Protein AF-A0A7W4AZR9-F1 (afdb_monomer_lite)

Sequence (112 aa):
MYIDSNVSLLPCEQIAKLFVINIGIQRAHRLLDLVTNRIKRRIDAGNAKSFGQFLDESCIRRSPWEVDLMFNIKMGLSLTDDYNTPAAARGRILKRISDRKLKEHQKNNKKP

pLDDT: mean 82.73, std 14.41, range [38.09, 96.0]

Structure (mmCIF, N/CA/C/O backbone):
data_AF-A0A7W4AZR9-F1
#
_entry.id   AF-A0A7W4AZR9-F1
#
loop_
_atom_site.group_PDB
_atom_site.id
_atom_site.type_symbol
_atom_site.label_atom_id
_atom_site.label_alt_id
_atom_site.label_comp_id
_atom_site.label_asym_id
_atom_site.label_entity_id
_atom_site.label_seq_id
_atom_site.pdbx_PDB_ins_code
_atom_site.Cartn_x
_atom_site.Cartn_y
_atom_site.Cartn_z
_atom_site.occupancy
_atom_site.B_iso_or_equiv
_atom_site.auth_seq_id
_atom_site.auth_comp_id
_atom_site.auth_asym_id
_atom_site.auth_atom_id
_atom_site.pdbx_PDB_model_num
ATOM 1 N N . MET A 1 1 ? -17.574 6.076 23.457 1.00 39.81 1 MET A N 1
ATOM 2 C CA . MET A 1 1 ? -16.328 5.519 22.889 1.00 39.81 1 MET A CA 1
ATOM 3 C C . MET A 1 1 ? -15.213 6.383 23.438 1.00 39.81 1 MET A C 1
ATOM 5 O O . MET A 1 1 ? -15.167 7.552 23.087 1.00 39.81 1 MET A O 1
ATOM 9 N N . TYR A 1 2 ? -14.442 5.874 24.397 1.00 38.09 2 TYR A N 1
ATOM 10 C CA . TYR A 1 2 ? -13.340 6.630 24.989 1.00 38.09 2 TYR A CA 1
ATOM 11 C C . TYR A 1 2 ? -12.204 6.705 23.966 1.00 38.09 2 TYR A C 1
ATOM 13 O O . TYR A 1 2 ? -11.587 5.690 23.651 1.00 38.09 2 TYR A O 1
ATOM 21 N N . ILE A 1 3 ? -11.997 7.894 23.404 1.00 52.78 3 ILE A N 1
ATOM 22 C CA . ILE A 1 3 ? -10.767 8.265 22.709 1.00 52.78 3 ILE A CA 1
ATOM 23 C C . ILE A 1 3 ? -9.829 8.705 23.828 1.00 52.78 3 ILE A C 1
ATOM 25 O O . ILE A 1 3 ? -9.856 9.864 24.213 1.00 52.78 3 ILE A O 1
ATOM 29 N N . ASP A 1 4 ? -9.079 7.779 24.417 1.00 47.84 4 ASP A N 1
ATOM 30 C CA . ASP A 1 4 ? -8.049 8.152 25.385 1.00 47.84 4 ASP A CA 1
ATOM 31 C C . ASP A 1 4 ? -6.774 7.356 25.141 1.00 47.84 4 ASP A C 1
ATOM 33 O O . ASP A 1 4 ? -6.621 6.206 25.552 1.00 47.84 4 ASP A O 1
ATOM 37 N N . SER A 1 5 ? -5.863 7.985 24.404 1.00 43.50 5 SER A N 1
ATOM 38 C CA . SER A 1 5 ? -4.454 8.141 24.780 1.00 43.50 5 SER A CA 1
ATOM 39 C C . SER A 1 5 ? -3.797 9.067 23.755 1.00 43.50 5 SER A C 1
ATOM 41 O O . SER A 1 5 ? -3.731 8.754 22.569 1.00 43.50 5 SER A O 1
ATOM 43 N N . ASN A 1 6 ? -3.333 10.224 24.230 1.00 47.56 6 ASN A N 1
ATOM 44 C CA . ASN A 1 6 ? -2.509 11.206 23.522 1.00 47.56 6 ASN A CA 1
ATOM 45 C C . ASN A 1 6 ? -1.177 10.596 23.041 1.00 47.56 6 ASN A C 1
ATOM 47 O O . ASN A 1 6 ? -0.104 10.954 23.520 1.00 47.56 6 ASN A O 1
ATOM 51 N N . VAL A 1 7 ? -1.214 9.681 22.0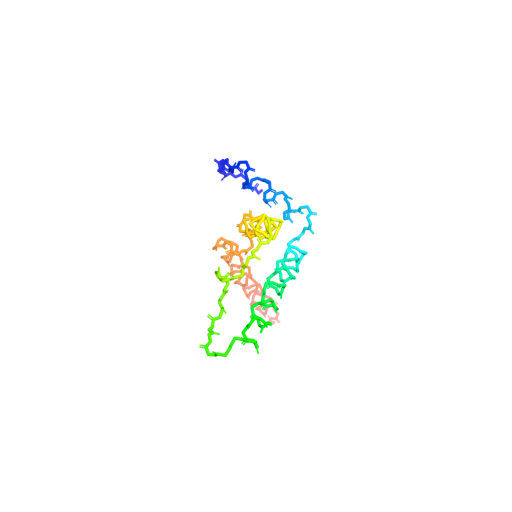76 1.00 57.38 7 VAL A N 1
ATOM 52 C CA . VAL A 1 7 ? -0.062 9.446 21.211 1.00 57.38 7 VAL A CA 1
ATOM 53 C C . VAL A 1 7 ? -0.151 10.533 20.155 1.00 57.38 7 VAL A C 1
ATOM 55 O O . VAL A 1 7 ? -0.862 10.395 19.159 1.00 57.38 7 VAL A O 1
ATOM 58 N N . SER A 1 8 ? 0.487 11.672 20.431 1.00 75.25 8 SER A N 1
ATOM 59 C CA . SER A 1 8 ? 0.648 12.725 19.434 1.00 75.25 8 SER A CA 1
ATOM 60 C C . SER A 1 8 ? 1.452 12.137 18.283 1.00 75.25 8 SER A C 1
ATOM 62 O O . SER A 1 8 ? 2.677 12.070 18.352 1.00 75.25 8 SER A O 1
ATOM 64 N N . LEU A 1 9 ? 0.747 11.675 17.251 1.00 81.06 9 LEU A N 1
ATOM 65 C CA . LEU A 1 9 ? 1.347 11.191 16.016 1.00 81.06 9 LEU A CA 1
ATOM 66 C C . LEU A 1 9 ? 2.330 12.242 15.495 1.00 81.06 9 LEU A C 1
ATOM 68 O O . LEU A 1 9 ? 2.037 13.443 15.541 1.00 81.06 9 LEU A O 1
ATOM 72 N N . LEU A 1 10 ? 3.472 11.796 14.979 1.00 88.00 10 LEU A N 1
ATOM 73 C CA . LEU A 1 10 ? 4.417 12.667 14.290 1.00 88.00 10 LEU A CA 1
ATOM 74 C C . LEU A 1 10 ? 3.721 13.346 13.095 1.00 88.00 10 LEU A C 1
ATOM 76 O O . LEU A 1 10 ? 2.782 12.781 12.528 1.00 88.00 10 LEU A O 1
A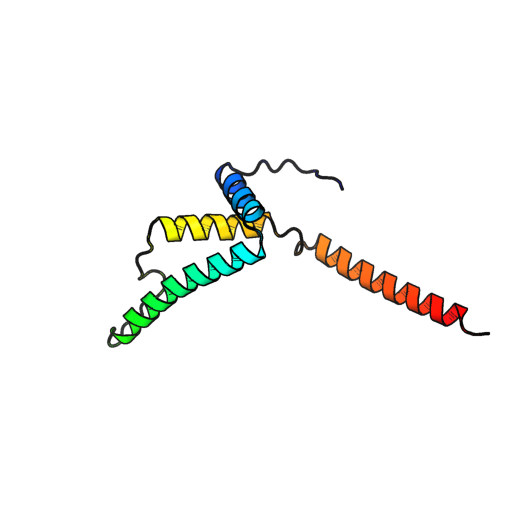TOM 80 N N . PRO A 1 11 ? 4.178 14.527 12.640 1.00 89.94 11 PRO A N 1
ATOM 81 C CA . PRO A 1 11 ? 3.547 15.217 11.512 1.00 89.94 11 PRO A CA 1
ATOM 82 C C . PRO A 1 11 ? 3.386 14.335 10.261 1.00 89.94 11 PRO A C 1
ATOM 84 O O . PRO A 1 11 ? 2.339 14.351 9.617 1.00 89.94 11 PRO A O 1
ATOM 87 N N . CYS A 1 12 ? 4.381 13.498 9.950 1.00 88.12 12 CYS A N 1
ATOM 88 C CA . CYS A 1 12 ? 4.314 12.556 8.830 1.00 88.12 12 CYS A CA 1
ATOM 89 C C . CYS A 1 12 ? 3.274 11.440 9.038 1.00 88.12 12 CYS A C 1
ATOM 91 O O . CYS A 1 12 ? 2.590 11.052 8.094 1.00 88.12 12 CYS A O 1
ATOM 93 N N . GLU A 1 13 ? 3.107 10.958 10.268 1.00 88.31 13 GLU A N 1
ATOM 94 C CA . GLU A 1 13 ? 2.113 9.947 10.635 1.00 88.31 13 GLU A CA 1
ATOM 95 C C . GLU A 1 13 ? 0.692 10.511 10.562 1.00 88.31 13 GLU A C 1
ATOM 97 O O . GLU A 1 13 ? -0.215 9.844 10.065 1.00 88.31 13 GLU A O 1
ATOM 102 N N . GLN A 1 14 ? 0.497 11.763 10.989 1.00 89.50 14 GLN A N 1
ATOM 103 C CA . GLN A 1 14 ? -0.781 12.464 10.855 1.00 89.50 14 GLN A CA 1
ATOM 104 C C . GLN A 1 14 ? -1.170 12.625 9.386 1.00 89.50 14 GLN A C 1
ATOM 106 O O . GLN A 1 14 ? -2.295 12.292 9.012 1.00 89.50 14 GLN A O 1
ATOM 111 N N . ILE A 1 15 ? -0.234 13.074 8.542 1.00 91.31 15 ILE A N 1
ATOM 112 C CA . ILE A 1 15 ? -0.452 13.221 7.097 1.00 91.31 15 ILE A CA 1
ATOM 113 C C . ILE A 1 15 ? -0.807 11.869 6.470 1.00 91.31 15 ILE A C 1
ATOM 115 O O . ILE A 1 15 ? -1.798 11.772 5.748 1.00 91.31 15 ILE A O 1
ATOM 119 N N . ALA A 1 16 ? -0.050 10.815 6.782 1.00 92.69 16 ALA A N 1
ATOM 120 C CA . ALA A 1 16 ? -0.298 9.474 6.265 1.00 92.69 16 ALA A CA 1
ATOM 121 C C . ALA A 1 16 ? -1.664 8.919 6.711 1.00 92.69 16 ALA A C 1
ATOM 123 O O . ALA A 1 16 ? -2.422 8.380 5.899 1.00 92.69 16 ALA A O 1
ATOM 124 N N . LYS A 1 17 ? -2.019 9.098 7.990 1.00 89.88 17 LYS A N 1
ATOM 125 C CA . LYS A 1 17 ? -3.317 8.692 8.541 1.00 89.88 17 LYS A CA 1
ATOM 126 C C . LYS A 1 17 ? -4.466 9.428 7.851 1.00 89.88 17 LYS A C 1
ATOM 128 O O . LYS A 1 17 ? -5.403 8.786 7.379 1.00 89.88 17 LYS A O 1
ATOM 133 N N . LEU A 1 18 ? -4.379 10.754 7.739 1.00 91.62 18 LEU A N 1
ATOM 134 C CA . LEU A 1 18 ? -5.381 11.576 7.055 1.00 91.62 18 LEU A CA 1
ATOM 135 C C . LEU A 1 18 ? -5.508 11.207 5.577 1.00 91.62 18 LEU A C 1
ATOM 137 O O . LEU A 1 18 ? -6.621 11.121 5.063 1.00 91.62 18 LEU A O 1
ATOM 141 N N . PHE A 1 19 ? -4.390 10.932 4.903 1.00 93.12 19 PHE A N 1
ATOM 142 C CA . PHE A 1 19 ? -4.386 10.500 3.511 1.00 93.12 19 PHE A CA 1
ATOM 143 C C . PHE A 1 19 ? -5.246 9.247 3.314 1.00 93.12 19 PHE A C 1
ATOM 145 O O . PHE A 1 19 ? -6.149 9.256 2.478 1.00 93.12 19 PHE A O 1
ATOM 152 N N . VAL A 1 20 ? -5.027 8.200 4.120 1.00 93.06 20 VAL A N 1
ATOM 153 C CA . VAL A 1 20 ? -5.791 6.943 4.034 1.00 93.06 20 VAL A CA 1
ATOM 154 C C . VAL A 1 20 ? -7.260 7.130 4.419 1.00 93.06 20 VAL A C 1
ATOM 156 O O . VAL A 1 20 ? -8.128 6.573 3.744 1.00 93.06 20 VAL A O 1
ATOM 159 N N . ILE A 1 21 ? -7.559 7.944 5.438 1.00 89.75 21 ILE A N 1
ATOM 160 C CA . ILE A 1 21 ? -8.942 8.277 5.825 1.00 89.75 21 ILE A CA 1
ATOM 161 C C . ILE A 1 21 ? -9.681 8.953 4.663 1.00 89.75 21 ILE A C 1
ATOM 163 O O . ILE A 1 21 ? -10.795 8.552 4.333 1.00 89.75 21 ILE A O 1
ATOM 167 N N . ASN A 1 22 ? -9.047 9.925 4.003 1.00 93.06 22 ASN A N 1
ATOM 168 C CA . ASN A 1 22 ? -9.665 10.701 2.927 1.00 93.06 22 ASN A CA 1
ATOM 169 C C . ASN A 1 22 ? -9.944 9.870 1.667 1.00 93.06 22 ASN A C 1
ATOM 171 O O . ASN A 1 22 ? -10.968 10.062 1.012 1.00 93.06 22 ASN A O 1
ATOM 175 N N . ILE A 1 23 ? -9.050 8.945 1.301 1.00 93.94 23 ILE A N 1
ATOM 176 C CA . ILE A 1 23 ? -9.244 8.098 0.110 1.00 93.94 23 ILE A CA 1
ATOM 177 C C . ILE A 1 23 ? -10.070 6.836 0.394 1.00 93.94 23 ILE A C 1
ATOM 179 O O . ILE A 1 23 ? -10.655 6.272 -0.535 1.00 93.94 23 ILE A O 1
ATOM 183 N N . GLY A 1 24 ? -10.109 6.396 1.653 1.00 90.19 24 GLY A N 1
ATOM 184 C CA . GLY A 1 24 ? -10.728 5.158 2.115 1.00 90.19 24 GLY A CA 1
ATOM 185 C C . GLY A 1 24 ? -9.805 3.933 2.037 1.00 90.19 24 GLY A C 1
ATOM 186 O O . GLY A 1 24 ? -9.069 3.738 1.067 1.00 90.19 24 GLY A O 1
ATOM 187 N N . ILE A 1 25 ? -9.913 3.044 3.034 1.00 90.00 25 ILE A N 1
ATOM 188 C CA . ILE A 1 25 ? -9.061 1.848 3.220 1.00 90.00 25 ILE A CA 1
ATOM 189 C C . ILE A 1 25 ? -9.011 0.961 1.965 1.00 90.00 25 ILE A C 1
ATOM 191 O O . ILE A 1 25 ? -7.938 0.586 1.499 1.00 90.00 25 ILE A O 1
ATOM 195 N N . GLN A 1 26 ? -10.165 0.652 1.364 1.00 90.62 26 GLN A N 1
ATOM 196 C CA . GLN A 1 26 ? -10.218 -0.202 0.169 1.00 90.62 26 GLN A CA 1
ATOM 197 C C . GLN A 1 26 ? -9.467 0.412 -1.018 1.00 90.62 26 GLN A C 1
ATOM 199 O O . GLN A 1 26 ? -8.785 -0.291 -1.764 1.00 90.62 26 GLN A O 1
ATOM 204 N N . ARG A 1 27 ? -9.586 1.732 -1.202 1.00 92.38 27 ARG A N 1
ATOM 205 C CA . ARG A 1 27 ? -8.893 2.448 -2.273 1.00 92.38 27 ARG A CA 1
ATOM 206 C C . ARG A 1 27 ? -7.394 2.520 -1.995 1.00 92.38 27 ARG A C 1
ATOM 208 O O . ARG A 1 27 ? -6.618 2.344 -2.928 1.00 92.38 27 ARG A O 1
ATOM 215 N N . ALA A 1 28 ? -6.998 2.704 -0.736 1.00 94.75 28 ALA A N 1
ATOM 216 C CA . ALA A 1 28 ? -5.603 2.672 -0.312 1.00 94.75 28 ALA A CA 1
ATOM 217 C C . ALA A 1 28 ? -4.935 1.326 -0.648 1.00 94.75 28 ALA A C 1
ATOM 219 O O . ALA A 1 28 ? -3.882 1.321 -1.280 1.00 94.75 28 ALA A O 1
ATOM 220 N N . HIS A 1 29 ? -5.582 0.193 -0.343 1.00 93.62 29 HIS A N 1
ATOM 221 C CA . HIS A 1 29 ? -5.086 -1.133 -0.742 1.00 93.62 29 HIS A CA 1
ATOM 222 C C . HIS A 1 29 ? -4.958 -1.278 -2.262 1.00 93.62 29 HIS A C 1
ATOM 224 O O . HIS A 1 29 ? -3.901 -1.667 -2.749 1.00 93.62 29 HIS A O 1
ATOM 230 N N . ARG A 1 30 ? -5.984 -0.879 -3.028 1.00 96.00 30 ARG A N 1
ATOM 231 C CA . ARG A 1 30 ? -5.918 -0.926 -4.500 1.00 96.00 30 ARG A CA 1
ATOM 232 C C . ARG A 1 30 ? -4.765 -0.089 -5.058 1.00 96.00 30 ARG A C 1
ATOM 234 O O . ARG A 1 30 ? -4.089 -0.523 -5.985 1.00 96.00 30 ARG A O 1
ATOM 241 N N . LEU A 1 31 ? -4.536 1.107 -4.516 1.00 95.69 31 LEU A N 1
ATOM 242 C CA . LEU A 1 31 ? -3.419 1.958 -4.932 1.00 95.69 31 LEU A CA 1
ATOM 243 C C . LEU A 1 31 ? -2.070 1.329 -4.578 1.00 95.69 31 LEU A C 1
ATOM 245 O O . LEU A 1 31 ? -1.167 1.335 -5.415 1.00 95.69 31 LEU A O 1
ATOM 249 N N . LEU A 1 32 ? -1.945 0.744 -3.385 1.00 95.88 32 LEU A N 1
ATOM 250 C CA . LEU A 1 32 ? -0.738 0.029 -2.979 1.00 95.88 32 LEU A CA 1
ATOM 251 C C . LEU A 1 32 ? -0.433 -1.136 -3.927 1.00 95.88 32 LEU A C 1
ATOM 253 O O . LEU A 1 32 ? 0.712 -1.280 -4.360 1.00 95.88 32 LEU A O 1
ATOM 257 N N . ASP A 1 33 ? -1.448 -1.912 -4.308 1.00 95.94 33 ASP A N 1
ATOM 258 C CA . ASP A 1 33 ? -1.307 -3.024 -5.251 1.00 95.94 33 ASP A CA 1
ATOM 259 C C . ASP A 1 33 ? -0.860 -2.534 -6.630 1.00 95.94 33 ASP A C 1
ATOM 261 O O . ASP A 1 33 ? 0.03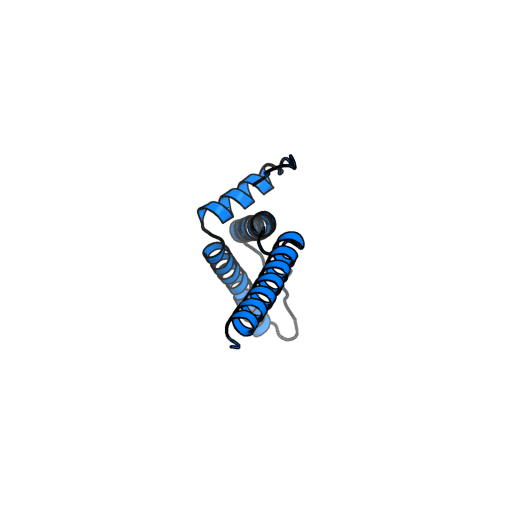6 -3.117 -7.239 1.00 95.94 33 ASP A O 1
ATOM 265 N N . LEU A 1 34 ? -1.432 -1.435 -7.132 1.00 95.88 34 LEU A N 1
ATOM 266 C CA . LEU A 1 34 ? -1.059 -0.868 -8.432 1.00 95.88 34 LEU A CA 1
ATOM 267 C C . LEU A 1 34 ? 0.406 -0.419 -8.470 1.00 95.88 34 LEU A C 1
ATOM 269 O O . LEU A 1 34 ? 1.113 -0.718 -9.439 1.00 95.88 34 LEU A O 1
ATOM 273 N N . VAL A 1 35 ? 0.874 0.266 -7.424 1.00 94.81 35 VAL A N 1
ATOM 274 C CA . VAL A 1 35 ? 2.272 0.716 -7.321 1.00 94.81 35 VAL A CA 1
ATOM 275 C C . VAL A 1 35 ? 3.214 -0.477 -7.165 1.00 94.81 35 VAL A C 1
ATOM 277 O O . VAL A 1 35 ? 4.210 -0.577 -7.883 1.00 94.81 35 VAL A O 1
ATOM 280 N N . THR A 1 36 ? 2.869 -1.433 -6.304 1.00 93.44 36 THR A N 1
ATOM 281 C CA . THR A 1 36 ? 3.674 -2.644 -6.087 1.00 93.44 36 THR A CA 1
ATOM 282 C C . THR A 1 36 ? 3.773 -3.473 -7.372 1.00 93.44 36 THR A C 1
ATOM 284 O O . THR A 1 36 ? 4.866 -3.859 -7.783 1.00 93.44 36 THR A O 1
ATOM 287 N N . ASN A 1 37 ? 2.668 -3.643 -8.103 1.00 95.12 37 ASN A N 1
ATOM 288 C CA . ASN A 1 37 ? 2.651 -4.334 -9.395 1.00 95.12 37 ASN A CA 1
ATOM 289 C C . ASN A 1 37 ? 3.430 -3.587 -10.482 1.00 95.12 37 ASN A C 1
ATOM 291 O O . ASN A 1 37 ? 3.969 -4.200 -11.405 1.00 95.12 37 ASN A O 1
ATOM 295 N N . ARG A 1 38 ? 3.499 -2.254 -10.420 1.00 94.00 38 ARG A N 1
ATOM 296 C CA . ARG A 1 38 ? 4.347 -1.462 -11.319 1.00 94.00 38 ARG A CA 1
ATOM 297 C C . ARG A 1 38 ? 5.834 -1.711 -11.053 1.00 94.00 38 ARG A C 1
ATOM 299 O O . ARG A 1 38 ? 6.602 -1.801 -12.008 1.00 94.00 38 ARG A O 1
ATOM 306 N N . ILE A 1 39 ? 6.247 -1.829 -9.791 1.00 92.81 39 ILE A N 1
ATOM 307 C CA . ILE A 1 39 ? 7.626 -2.194 -9.425 1.00 92.81 39 ILE A CA 1
ATOM 308 C C . ILE A 1 39 ? 7.916 -3.628 -9.877 1.00 92.81 39 ILE A C 1
ATOM 310 O O . ILE A 1 39 ? 8.873 -3.842 -10.616 1.00 92.81 39 ILE A O 1
ATOM 314 N N . LYS A 1 40 ? 7.032 -4.575 -9.545 1.00 93.56 40 LYS A N 1
ATOM 315 C CA . LYS A 1 40 ? 7.160 -5.986 -9.926 1.00 93.56 40 LYS A CA 1
ATOM 316 C C . LYS A 1 40 ? 7.327 -6.181 -11.434 1.00 93.56 40 LYS A C 1
ATOM 318 O O . LYS A 1 40 ? 8.277 -6.819 -11.860 1.00 93.56 40 LYS A O 1
ATOM 323 N N . ARG A 1 41 ? 6.497 -5.530 -12.257 1.00 93.94 41 ARG A N 1
ATOM 324 C CA . ARG A 1 41 ? 6.626 -5.600 -13.725 1.00 93.94 41 ARG A CA 1
ATOM 325 C C . ARG A 1 41 ? 7.987 -5.131 -14.244 1.00 93.94 41 ARG A C 1
ATOM 327 O O . ARG A 1 41 ? 8.456 -5.648 -15.251 1.00 93.94 41 ARG A O 1
ATOM 334 N N . ARG A 1 42 ? 8.623 -4.154 -13.587 1.00 92.12 42 ARG A N 1
ATOM 335 C CA . ARG A 1 42 ? 9.975 -3.703 -13.956 1.00 92.12 42 ARG A CA 1
ATOM 336 C C . ARG A 1 42 ? 11.045 -4.711 -13.547 1.00 92.12 42 ARG A C 1
ATOM 338 O O . ARG A 1 42 ? 11.969 -4.917 -14.325 1.00 92.12 42 ARG A O 1
ATOM 345 N N . ILE A 1 43 ? 10.893 -5.346 -12.382 1.00 92.38 43 ILE A N 1
ATOM 346 C CA . ILE A 1 43 ? 11.749 -6.459 -11.945 1.00 92.38 43 ILE A CA 1
ATOM 347 C C . ILE A 1 43 ? 11.656 -7.603 -12.956 1.00 92.38 43 ILE A C 1
ATOM 349 O O . ILE A 1 43 ? 12.673 -8.019 -13.498 1.00 92.38 43 ILE A O 1
ATOM 353 N N . ASP A 1 44 ? 10.438 -8.045 -13.275 1.00 92.06 44 ASP A N 1
ATOM 354 C CA . ASP A 1 44 ? 10.189 -9.159 -14.193 1.00 92.06 44 ASP A CA 1
ATOM 355 C C . ASP A 1 44 ? 10.755 -8.869 -15.592 1.00 92.06 44 ASP A C 1
ATOM 357 O O . ASP A 1 44 ? 11.415 -9.715 -16.191 1.00 92.06 44 ASP A O 1
ATOM 361 N N . ALA A 1 45 ? 10.562 -7.647 -16.099 1.00 91.31 45 ALA A N 1
ATOM 362 C CA . ALA A 1 45 ? 11.111 -7.227 -17.387 1.00 91.31 45 ALA A CA 1
ATOM 363 C C . ALA A 1 45 ? 12.647 -7.152 -17.392 1.00 91.31 45 ALA A C 1
ATOM 365 O O . ALA A 1 45 ? 13.265 -7.418 -18.424 1.00 91.31 45 ALA A O 1
ATOM 366 N N . GLY A 1 46 ? 13.256 -6.777 -16.264 1.00 89.56 46 GLY A N 1
ATOM 367 C CA . GLY A 1 46 ? 14.703 -6.813 -16.087 1.00 89.56 46 GLY A CA 1
ATOM 368 C C . GLY A 1 46 ? 15.214 -8.252 -16.067 1.00 89.56 46 GLY A C 1
ATOM 369 O O . GLY A 1 46 ? 16.064 -8.607 -16.874 1.00 89.56 46 GLY A O 1
ATOM 370 N N . ASN A 1 47 ? 14.614 -9.106 -15.239 1.00 91.31 47 ASN A N 1
ATOM 371 C CA . ASN A 1 47 ? 14.968 -10.521 -15.113 1.00 91.31 47 ASN A CA 1
ATOM 372 C C . ASN A 1 47 ? 14.807 -11.302 -16.419 1.00 91.31 47 ASN A C 1
ATOM 374 O O . ASN A 1 47 ? 15.647 -12.138 -16.728 1.00 91.31 47 ASN A O 1
ATOM 378 N N . ALA A 1 48 ? 13.796 -10.990 -17.232 1.00 90.44 48 ALA A N 1
ATOM 379 C CA . ALA A 1 48 ? 13.621 -11.608 -18.547 1.00 90.44 48 ALA A CA 1
ATOM 380 C C . ALA A 1 48 ? 14.779 -11.318 -19.524 1.00 90.44 48 ALA A C 1
ATOM 382 O O . ALA A 1 48 ? 14.948 -12.037 -20.506 1.00 90.44 48 ALA A O 1
ATOM 383 N N . LYS A 1 49 ? 15.556 -10.257 -19.282 1.00 88.56 49 LYS A N 1
ATOM 384 C CA . LYS A 1 49 ? 16.693 -9.836 -20.119 1.00 88.56 49 LYS A CA 1
ATOM 385 C C . LYS A 1 49 ? 18.047 -10.096 -19.463 1.00 88.56 49 LYS A C 1
ATOM 387 O O . LYS A 1 49 ? 19.079 -10.005 -20.125 1.00 88.56 49 LYS A O 1
ATOM 392 N N . SER A 1 50 ? 18.043 -10.402 -18.174 1.00 82.44 50 SER A N 1
ATOM 393 C CA . SER A 1 50 ? 19.229 -10.683 -17.385 1.00 82.44 50 SER A CA 1
ATOM 394 C C . SER A 1 50 ? 19.619 -12.152 -17.543 1.00 82.44 50 SER A C 1
ATOM 396 O O . SER A 1 50 ? 19.033 -13.038 -16.928 1.00 82.44 50 SER A O 1
ATOM 398 N N . PHE A 1 51 ? 20.628 -12.432 -18.366 1.00 79.88 51 PHE A N 1
ATOM 399 C CA . PHE A 1 51 ? 21.163 -13.786 -18.533 1.00 79.88 51 PHE A CA 1
ATOM 400 C C . PHE A 1 51 ? 21.916 -14.233 -17.270 1.00 79.88 51 PHE A C 1
ATOM 402 O O . PHE A 1 51 ? 23.101 -13.955 -17.108 1.00 79.88 51 PHE A O 1
ATOM 409 N N . GLY A 1 52 ? 21.215 -14.910 -16.356 1.00 77.50 52 GLY A N 1
ATOM 410 C CA . GLY A 1 52 ? 21.794 -15.492 -15.138 1.00 77.50 52 GLY A CA 1
ATOM 411 C C . GLY A 1 52 ? 21.918 -14.537 -13.945 1.00 77.50 52 GLY A C 1
ATOM 412 O O . GLY A 1 52 ? 22.390 -14.956 -12.892 1.00 77.50 52 GLY A O 1
ATOM 413 N N . GLN A 1 53 ? 21.475 -13.282 -14.073 1.00 81.88 53 GLN A N 1
ATOM 414 C CA . GLN A 1 53 ? 21.403 -12.339 -12.952 1.00 81.88 53 GLN A CA 1
ATOM 415 C C . GLN A 1 53 ? 19.963 -12.214 -12.450 1.00 81.88 53 GLN A C 1
ATOM 417 O O . GLN A 1 53 ? 19.040 -12.040 -13.244 1.00 81.88 53 GLN A O 1
ATOM 422 N N . PHE A 1 54 ? 19.782 -12.272 -11.130 1.00 84.31 54 PHE A N 1
ATOM 423 C CA . PHE A 1 54 ? 18.492 -12.045 -10.485 1.00 84.31 54 PHE A CA 1
ATOM 424 C C . PHE A 1 54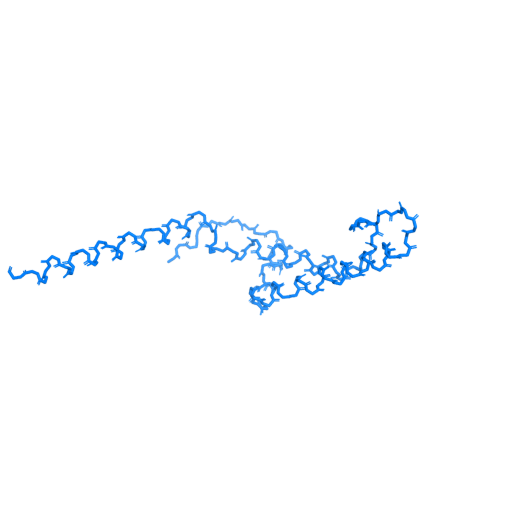 ? 18.448 -10.626 -9.918 1.00 84.31 54 PHE A C 1
ATOM 426 O O . PHE A 1 54 ? 19.152 -10.299 -8.966 1.00 84.31 54 PHE A O 1
ATOM 433 N N . LEU A 1 55 ? 17.628 -9.782 -10.529 1.00 86.50 55 LEU A N 1
ATOM 434 C CA . LEU A 1 55 ? 17.285 -8.461 -10.033 1.00 86.50 55 LEU A CA 1
ATOM 435 C C . LEU A 1 55 ? 16.162 -8.600 -9.012 1.00 86.50 55 LEU A C 1
ATOM 437 O O . LEU A 1 55 ? 15.154 -9.272 -9.251 1.00 86.50 55 LEU A O 1
ATOM 441 N N . ASP A 1 56 ? 16.332 -7.919 -7.889 1.00 87.44 56 ASP A N 1
ATOM 442 C CA . ASP A 1 56 ? 15.347 -7.826 -6.824 1.00 87.44 56 ASP A CA 1
ATOM 443 C C . ASP A 1 56 ? 14.786 -6.396 -6.709 1.00 87.44 56 ASP A C 1
ATOM 445 O O . ASP A 1 56 ? 15.047 -5.502 -7.519 1.00 87.44 56 ASP A O 1
ATOM 449 N N . GLU A 1 57 ? 13.989 -6.166 -5.670 1.00 84.56 57 GLU A N 1
ATOM 450 C CA . GLU A 1 57 ? 13.409 -4.861 -5.364 1.00 84.56 57 GLU A CA 1
ATOM 451 C C . GLU A 1 57 ? 14.433 -3.753 -5.074 1.00 84.56 57 GLU A C 1
ATOM 453 O O . GLU A 1 57 ? 14.074 -2.576 -5.195 1.00 84.56 57 GLU A O 1
ATOM 458 N N . SER A 1 58 ? 15.658 -4.109 -4.671 1.00 86.19 58 SER A N 1
ATOM 459 C CA . SER A 1 58 ? 16.743 -3.162 -4.388 1.00 86.19 58 SER A CA 1
ATOM 460 C C . SER A 1 58 ? 17.438 -2.696 -5.669 1.00 86.19 58 SER A C 1
ATOM 462 O O . SER A 1 58 ? 17.939 -1.575 -5.744 1.00 86.19 58 SER A O 1
ATOM 464 N N . CYS A 1 59 ? 17.377 -3.525 -6.712 1.00 85.69 59 CYS A N 1
ATOM 465 C CA . CYS A 1 59 ? 17.977 -3.275 -8.016 1.00 85.69 59 CYS A CA 1
ATOM 466 C C . CYS A 1 59 ? 17.129 -2.356 -8.914 1.00 85.69 59 CYS A C 1
ATOM 468 O O . CYS A 1 59 ? 17.604 -1.878 -9.945 1.00 85.69 59 CYS A O 1
ATOM 470 N N . ILE A 1 60 ? 15.868 -2.090 -8.552 1.00 87.31 60 ILE A N 1
ATOM 471 C CA . ILE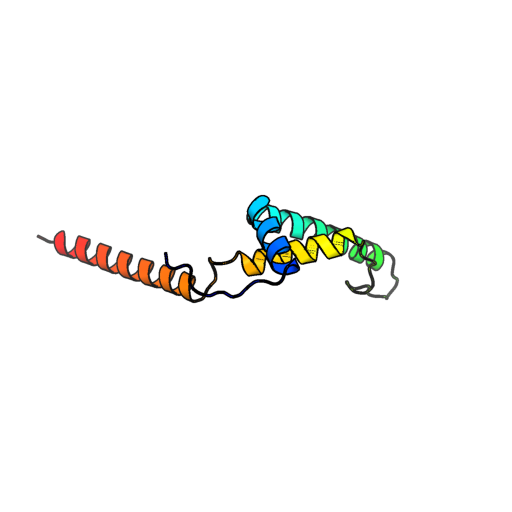 A 1 60 ? 14.972 -1.228 -9.330 1.00 87.31 60 ILE A CA 1
ATOM 472 C C . ILE A 1 60 ? 14.907 0.171 -8.738 1.00 87.31 60 ILE A C 1
ATOM 474 O O . ILE A 1 60 ? 14.414 0.397 -7.632 1.00 87.31 60 ILE A O 1
ATOM 478 N N . ARG A 1 61 ? 15.303 1.153 -9.552 1.00 90.81 61 ARG A N 1
ATOM 479 C CA . ARG A 1 61 ? 15.136 2.567 -9.223 1.00 90.81 61 ARG A CA 1
ATOM 480 C C . ARG A 1 61 ? 13.652 2.916 -9.092 1.00 90.81 61 ARG A C 1
ATOM 482 O O . ARG A 1 61 ? 12.890 2.862 -10.063 1.00 90.81 61 ARG A O 1
ATOM 489 N N . ARG A 1 62 ? 13.257 3.326 -7.890 1.00 92.75 62 ARG A N 1
ATOM 490 C CA . ARG A 1 62 ? 11.917 3.845 -7.593 1.00 92.75 62 ARG A CA 1
ATOM 491 C C . ARG A 1 62 ? 11.882 5.344 -7.856 1.00 92.75 62 ARG A C 1
ATOM 493 O O . ARG A 1 62 ? 12.844 6.056 -7.565 1.00 92.75 62 ARG A O 1
ATOM 500 N N . SER A 1 63 ? 10.794 5.823 -8.443 1.00 93.19 63 SER A N 1
ATOM 501 C CA . SER A 1 63 ? 10.566 7.264 -8.556 1.00 93.19 63 SER A CA 1
ATOM 502 C C . SER A 1 63 ? 10.236 7.844 -7.173 1.00 93.19 63 SER A C 1
ATOM 504 O O . SER A 1 63 ? 9.609 7.138 -6.383 1.00 93.19 63 SER A O 1
ATOM 506 N N . PRO A 1 64 ? 10.580 9.115 -6.877 1.00 95.19 64 PRO A N 1
ATOM 507 C CA . PRO A 1 64 ? 10.280 9.726 -5.576 1.00 95.19 64 PRO A CA 1
ATOM 508 C C . PRO A 1 64 ? 8.807 9.581 -5.168 1.00 95.19 64 PRO A C 1
ATOM 510 O O . PRO A 1 64 ? 8.507 9.104 -4.080 1.00 95.19 64 PRO A O 1
ATOM 513 N N . TRP A 1 65 ? 7.884 9.819 -6.107 1.00 94.19 65 TRP A N 1
ATOM 514 C CA . TRP A 1 65 ? 6.448 9.670 -5.861 1.00 94.19 65 TRP A CA 1
ATOM 515 C C . TRP A 1 65 ? 6.020 8.236 -5.502 1.00 94.19 65 TRP A C 1
ATOM 517 O O . TRP A 1 65 ? 5.052 8.063 -4.770 1.00 94.19 65 TRP A O 1
ATOM 527 N N . GLU A 1 66 ? 6.707 7.199 -6.007 1.00 94.06 66 GLU A N 1
ATOM 528 C CA . GLU A 1 66 ? 6.394 5.799 -5.675 1.00 94.06 66 GLU A CA 1
ATOM 529 C C . GLU A 1 66 ? 6.758 5.519 -4.218 1.00 94.06 66 GLU A C 1
ATOM 531 O O . GLU A 1 66 ? 5.998 4.867 -3.505 1.00 94.06 66 GLU A O 1
ATOM 536 N N . VAL A 1 67 ? 7.903 6.045 -3.776 1.00 94.00 67 VAL A N 1
ATOM 537 C CA . VAL A 1 67 ? 8.377 5.922 -2.396 1.00 94.00 67 VAL A CA 1
ATOM 538 C C . VAL A 1 67 ? 7.424 6.646 -1.449 1.00 94.00 67 VAL A C 1
ATOM 540 O O . VAL A 1 67 ? 6.927 6.026 -0.508 1.00 94.00 67 VAL A O 1
ATOM 543 N N . ASP A 1 68 ? 7.098 7.905 -1.744 1.00 94.56 68 ASP A N 1
ATOM 544 C CA . ASP A 1 68 ? 6.221 8.729 -0.906 1.00 94.56 68 ASP A CA 1
ATOM 545 C C . ASP A 1 68 ? 4.808 8.144 -0.813 1.00 94.56 68 ASP A C 1
ATOM 547 O O . ASP A 1 68 ? 4.222 8.055 0.269 1.00 94.56 68 ASP A O 1
ATOM 551 N N . LEU A 1 69 ? 4.252 7.691 -1.940 1.00 94.56 69 LEU A N 1
ATOM 552 C CA . LEU A 1 69 ? 2.918 7.098 -1.981 1.00 94.56 69 LEU A CA 1
ATOM 553 C C . LEU A 1 69 ? 2.864 5.781 -1.200 1.00 94.56 69 LEU A C 1
ATOM 555 O O . LEU A 1 69 ? 1.932 5.562 -0.426 1.00 94.56 69 LEU A O 1
ATOM 559 N N . MET A 1 70 ? 3.866 4.911 -1.367 1.00 95.31 70 MET A N 1
ATOM 560 C CA . MET A 1 70 ? 3.945 3.666 -0.602 1.00 95.31 70 MET A CA 1
ATOM 561 C C . MET A 1 70 ? 4.112 3.932 0.892 1.00 95.31 70 MET A C 1
ATOM 563 O O . MET A 1 70 ? 3.465 3.253 1.687 1.00 95.31 70 MET A O 1
ATOM 567 N N . PHE A 1 71 ? 4.946 4.902 1.273 1.00 94.62 71 PHE A N 1
ATOM 568 C CA . PHE A 1 71 ? 5.131 5.296 2.667 1.00 94.62 71 PHE A CA 1
ATOM 569 C C . PHE A 1 71 ? 3.809 5.767 3.281 1.00 94.62 71 PHE A C 1
ATOM 571 O O . PHE A 1 71 ? 3.352 5.184 4.265 1.00 94.62 71 PHE A O 1
ATOM 578 N N . ASN A 1 72 ? 3.146 6.743 2.652 1.00 94.31 72 ASN A N 1
ATOM 579 C CA . ASN A 1 72 ? 1.895 7.314 3.151 1.00 94.31 72 ASN A CA 1
ATOM 580 C C . ASN A 1 72 ? 0.779 6.269 3.259 1.00 94.31 72 ASN A C 1
ATOM 582 O O . ASN A 1 72 ? 0.055 6.244 4.252 1.00 94.31 72 ASN A O 1
ATOM 586 N N . ILE A 1 73 ? 0.652 5.372 2.275 1.00 95.06 73 ILE A N 1
ATOM 587 C CA . ILE A 1 73 ? -0.366 4.318 2.321 1.00 95.06 73 ILE A CA 1
ATOM 588 C C . ILE A 1 73 ? -0.051 3.290 3.409 1.00 95.06 73 ILE A C 1
ATOM 590 O O . ILE A 1 73 ? -0.935 2.965 4.196 1.00 95.06 73 ILE A O 1
ATOM 594 N N . LYS A 1 74 ? 1.181 2.768 3.471 1.00 94.25 74 LYS A N 1
ATOM 595 C CA . LYS A 1 74 ? 1.543 1.730 4.451 1.00 94.25 74 LYS A CA 1
ATOM 596 C C . LYS A 1 74 ? 1.423 2.253 5.881 1.00 94.25 74 LYS A C 1
ATOM 598 O O . LYS A 1 74 ? 0.789 1.601 6.707 1.00 94.25 74 LYS A O 1
ATOM 603 N N . MET A 1 75 ? 1.969 3.442 6.139 1.00 93.31 75 MET A N 1
ATOM 604 C CA . MET A 1 75 ? 1.885 4.105 7.439 1.00 93.31 75 MET A CA 1
ATOM 605 C C . MET A 1 75 ? 0.427 4.418 7.797 1.00 93.31 75 MET A C 1
ATOM 607 O O . MET A 1 75 ? -0.056 4.044 8.864 1.00 93.31 75 MET A O 1
ATOM 611 N N . GLY A 1 76 ? -0.320 5.029 6.876 1.00 91.62 76 GLY A N 1
ATOM 612 C CA . GLY A 1 76 ? -1.717 5.378 7.109 1.00 91.62 76 GLY A CA 1
ATOM 613 C C . GLY A 1 76 ? -2.599 4.159 7.370 1.00 91.62 76 GLY A C 1
ATOM 614 O O . GLY A 1 76 ? -3.418 4.197 8.283 1.00 91.62 76 GLY A O 1
ATOM 615 N N . LEU A 1 77 ? -2.404 3.053 6.643 1.00 91.00 77 LEU A N 1
ATOM 616 C CA . LEU A 1 77 ? -3.119 1.794 6.877 1.00 91.00 77 LEU A CA 1
ATOM 617 C C . LEU A 1 77 ? -2.799 1.215 8.258 1.00 91.00 77 LEU A C 1
ATOM 619 O O . LEU A 1 77 ? -3.723 0.845 8.976 1.00 91.00 77 LEU A O 1
ATOM 623 N N . SER A 1 78 ? -1.529 1.212 8.682 1.00 88.31 78 SER A N 1
ATOM 624 C CA . SER A 1 78 ? -1.173 0.749 10.033 1.00 88.31 78 SER A CA 1
ATOM 625 C C . SER A 1 78 ? -1.786 1.596 11.151 1.00 88.31 78 SER A C 1
ATOM 627 O O . SER A 1 78 ? -2.084 1.075 12.219 1.00 88.31 78 SER A O 1
ATOM 629 N N . LEU A 1 79 ? -2.014 2.888 10.896 1.00 86.12 79 LEU A N 1
ATOM 630 C CA . LEU A 1 79 ? -2.586 3.835 11.858 1.00 86.12 79 LEU A CA 1
ATOM 631 C C . LEU A 1 79 ? -4.121 3.921 11.812 1.00 86.12 79 LEU A C 1
ATOM 633 O O . LEU A 1 79 ? -4.719 4.596 12.656 1.00 86.12 79 LEU A O 1
ATOM 637 N N . THR A 1 80 ? -4.749 3.315 10.800 1.00 83.19 80 THR A N 1
ATOM 638 C CA . THR A 1 80 ? -6.210 3.294 10.601 1.00 83.19 80 THR A CA 1
ATOM 639 C C . THR A 1 80 ? -6.832 1.921 10.838 1.00 83.19 80 THR A C 1
ATOM 641 O O . THR A 1 80 ? -8.055 1.836 10.959 1.00 83.19 80 THR A O 1
ATOM 644 N N . ASP A 1 81 ? -6.038 0.850 10.936 1.00 68.38 81 ASP A N 1
ATOM 645 C CA . ASP A 1 81 ? -6.535 -0.491 11.256 1.00 68.38 81 ASP A CA 1
ATOM 646 C C . ASP A 1 81 ? -6.863 -0.644 12.755 1.00 68.38 81 ASP A C 1
ATOM 648 O O . ASP A 1 81 ? -6.207 -1.363 13.507 1.00 68.38 81 ASP A O 1
ATOM 652 N N . ASP A 1 82 ? -7.949 -0.001 13.189 1.00 62.59 82 ASP A N 1
ATOM 653 C CA . ASP A 1 82 ? -8.557 -0.251 14.502 1.00 62.59 82 ASP A CA 1
ATOM 654 C C . ASP A 1 82 ? -9.260 -1.629 14.554 1.00 62.59 82 ASP A C 1
ATOM 656 O O . ASP A 1 82 ? -9.595 -2.142 15.630 1.00 62.59 82 ASP A O 1
ATOM 660 N N . TYR A 1 83 ? -9.490 -2.260 13.393 1.00 53.00 83 TYR A N 1
ATOM 661 C CA . TYR A 1 83 ? -10.312 -3.462 13.244 1.00 53.00 83 TYR A CA 1
ATOM 662 C C . TYR A 1 83 ? -9.546 -4.759 13.548 1.00 53.00 83 TYR A C 1
ATOM 664 O O . TYR A 1 83 ? -10.162 -5.741 13.980 1.00 53.00 83 TYR A O 1
ATOM 672 N N . ASN A 1 84 ? -8.221 -4.787 13.387 1.00 55.97 84 ASN A N 1
ATOM 673 C CA . ASN A 1 84 ? -7.359 -5.919 13.755 1.00 55.97 84 ASN A CA 1
ATOM 674 C C . ASN A 1 84 ? -6.556 -5.707 15.039 1.00 55.97 84 ASN A C 1
ATOM 676 O O . ASN A 1 84 ? -5.601 -6.435 15.309 1.00 55.97 84 ASN A O 1
ATOM 680 N N . THR A 1 85 ? -6.981 -4.782 15.894 1.00 63.44 85 THR A N 1
ATOM 681 C CA . THR A 1 85 ? -6.454 -4.737 17.258 1.00 63.44 85 THR A CA 1
ATOM 682 C C . THR A 1 85 ? -6.839 -6.020 18.018 1.00 63.44 85 THR A C 1
ATOM 684 O O . THR A 1 85 ? -7.942 -6.555 17.823 1.00 63.44 85 THR A O 1
ATOM 687 N N . PRO A 1 86 ? -5.993 -6.525 18.941 1.00 59.84 86 PRO A N 1
ATOM 688 C CA . PRO A 1 86 ? -6.370 -7.622 19.838 1.00 59.84 86 PRO A CA 1
ATOM 689 C C . PRO A 1 86 ? -7.693 -7.352 20.576 1.00 59.84 86 PRO A C 1
ATOM 691 O O . PRO A 1 86 ? -8.485 -8.266 20.810 1.00 59.84 86 PRO A O 1
ATOM 694 N N . ALA A 1 87 ? -7.976 -6.079 20.875 1.00 63.41 87 ALA A N 1
ATOM 695 C CA . ALA A 1 87 ? -9.227 -5.624 21.469 1.00 63.41 87 ALA A CA 1
ATOM 696 C C . ALA A 1 87 ? -10.439 -5.829 20.540 1.00 63.41 87 ALA A C 1
ATOM 698 O O . ALA A 1 87 ? -11.443 -6.412 20.960 1.00 63.41 87 ALA A O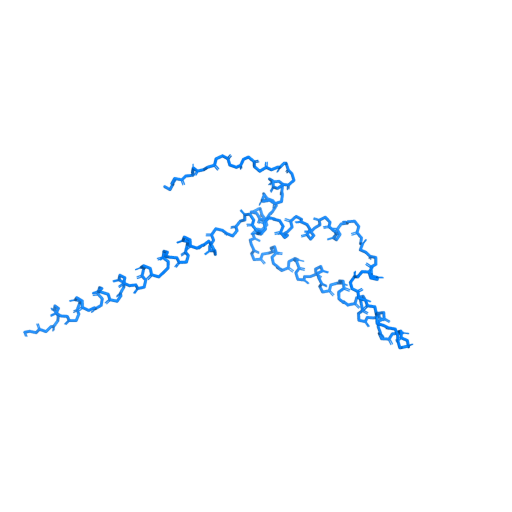 1
ATOM 699 N N . ALA A 1 88 ? -10.350 -5.425 19.268 1.00 63.56 88 ALA A N 1
ATOM 700 C CA . ALA A 1 88 ? -11.410 -5.650 18.285 1.00 63.56 88 ALA A CA 1
ATOM 701 C C . ALA A 1 88 ? -11.621 -7.148 17.992 1.00 63.56 88 ALA A C 1
ATOM 703 O O . ALA A 1 88 ? -12.762 -7.611 17.878 1.00 63.56 88 ALA A O 1
ATOM 704 N N . ALA A 1 89 ? -10.544 -7.940 17.956 1.00 67.75 89 ALA A N 1
ATOM 705 C CA . ALA A 1 89 ? -10.622 -9.396 17.853 1.00 67.75 89 ALA A CA 1
ATOM 706 C C . ALA A 1 89 ? -11.358 -10.017 19.056 1.00 67.75 89 ALA A C 1
ATOM 708 O O . ALA A 1 89 ? -12.270 -10.831 18.872 1.00 67.75 89 ALA A O 1
ATOM 709 N N . ARG A 1 90 ? -11.041 -9.576 20.281 1.00 72.88 90 ARG A N 1
ATOM 710 C CA . ARG A 1 90 ? -11.740 -9.986 21.508 1.00 72.88 90 ARG A CA 1
ATOM 711 C C . ARG A 1 90 ? -13.224 -9.612 21.469 1.00 72.88 90 ARG A C 1
ATOM 713 O O . ARG A 1 90 ? -14.060 -10.448 21.806 1.00 72.88 90 ARG A O 1
ATOM 720 N N . GLY A 1 91 ? -13.568 -8.415 20.992 1.00 76.06 91 GLY A N 1
ATOM 721 C CA . GLY A 1 91 ? -14.958 -7.981 20.806 1.00 76.06 91 GLY A CA 1
ATOM 722 C C . GLY A 1 91 ? -15.751 -8.897 19.864 1.00 76.06 91 GLY A C 1
ATOM 723 O O . GLY A 1 91 ? -16.873 -9.298 20.183 1.00 76.06 91 GLY A O 1
ATOM 724 N N . ARG A 1 92 ? -15.148 -9.321 18.743 1.00 78.00 92 ARG A N 1
ATOM 725 C CA . ARG A 1 92 ? -15.760 -10.299 17.820 1.00 78.00 92 ARG A CA 1
ATOM 726 C C . ARG A 1 92 ? -15.990 -11.659 18.478 1.00 78.00 92 ARG A C 1
ATOM 728 O O . ARG A 1 92 ? -17.035 -12.271 18.262 1.00 78.00 92 ARG A O 1
ATOM 735 N N . ILE A 1 93 ? -15.032 -12.136 19.274 1.00 80.12 93 ILE A N 1
ATOM 736 C CA . ILE A 1 93 ? -15.152 -13.408 20.001 1.00 80.12 93 ILE A CA 1
ATOM 737 C C . ILE A 1 93 ? -16.289 -13.331 21.026 1.00 80.12 93 ILE A C 1
ATOM 739 O O . ILE A 1 93 ? -17.146 -14.214 21.045 1.00 80.12 93 ILE A O 1
ATOM 743 N N . LEU A 1 94 ? -16.343 -12.262 21.825 1.00 88.12 94 LEU A N 1
ATOM 744 C CA . LEU A 1 94 ? -17.389 -12.059 22.830 1.00 88.12 94 LEU A CA 1
ATOM 745 C C . LEU A 1 94 ? -18.785 -12.006 22.202 1.00 88.12 94 LEU A C 1
ATOM 747 O O . LEU A 1 94 ? -19.688 -12.683 22.689 1.00 88.12 94 LEU A O 1
ATOM 751 N N . LYS A 1 95 ? -18.942 -11.303 21.073 1.00 85.62 95 LYS A N 1
ATOM 752 C CA . LYS A 1 95 ? -20.205 -11.264 20.320 1.00 85.62 95 LYS A CA 1
ATOM 753 C C . LYS A 1 95 ? -20.638 -12.656 19.839 1.00 85.62 95 LYS A C 1
ATOM 755 O O . LYS A 1 95 ? -21.787 -13.050 19.997 1.00 85.62 95 LYS A O 1
ATOM 760 N N . ARG A 1 96 ? -19.705 -13.469 19.329 1.00 87.31 96 ARG A N 1
ATOM 761 C CA . ARG A 1 96 ? -20.009 -14.861 18.938 1.00 87.31 96 ARG A CA 1
ATOM 762 C C . ARG A 1 96 ? -20.446 -15.720 20.128 1.00 87.31 96 ARG A C 1
ATOM 764 O O . ARG A 1 96 ? -21.275 -16.609 19.951 1.00 87.31 96 ARG A O 1
ATOM 771 N N . ILE A 1 97 ? -19.878 -15.495 21.314 1.00 89.44 97 ILE A N 1
ATOM 772 C CA . ILE A 1 97 ? -20.266 -16.210 22.539 1.00 89.44 97 ILE A CA 1
ATOM 773 C C . ILE A 1 97 ? -21.668 -15.778 22.985 1.00 89.44 97 ILE A C 1
ATOM 775 O O . ILE A 1 97 ? -22.490 -16.644 23.287 1.00 89.44 97 ILE A O 1
ATOM 779 N N . SER A 1 98 ? -21.968 -14.474 22.991 1.00 88.44 98 SER A N 1
ATOM 780 C CA . SER A 1 98 ? -23.304 -13.979 23.346 1.00 88.44 98 SER A CA 1
ATOM 781 C C . SER A 1 98 ? -24.373 -14.507 22.395 1.00 88.44 98 SER A C 1
ATOM 783 O O . SER A 1 98 ? -25.406 -14.983 22.854 1.00 88.44 98 SER A O 1
ATOM 785 N N . ASP A 1 99 ? -24.097 -14.524 21.089 1.00 88.75 99 ASP A N 1
ATOM 786 C CA . ASP A 1 99 ? -25.037 -15.013 20.074 1.00 88.75 99 ASP A CA 1
ATOM 787 C C . ASP A 1 99 ? -25.336 -16.514 20.233 1.00 88.75 99 ASP A C 1
ATOM 789 O O . ASP A 1 99 ? -26.460 -16.955 19.984 1.00 88.75 99 ASP A O 1
ATOM 793 N N . ARG A 1 100 ? -24.355 -17.317 20.679 1.00 85.19 100 ARG A N 1
ATOM 794 C CA . ARG A 1 100 ? -24.582 -18.734 21.021 1.00 85.19 100 ARG A CA 1
ATOM 795 C C . ARG A 1 100 ? -25.496 -18.877 22.231 1.00 85.19 100 ARG A C 1
ATOM 797 O O . ARG A 1 100 ? -26.499 -19.578 22.135 1.00 85.19 100 ARG A O 1
ATOM 804 N N . LYS A 1 101 ? -25.198 -18.163 23.321 1.00 87.69 101 LYS A N 1
ATOM 805 C CA . LYS A 1 101 ? -26.013 -18.196 24.546 1.00 87.69 101 LYS A CA 1
ATOM 806 C C . LYS A 1 101 ? -27.452 -17.745 24.289 1.00 87.69 101 LYS A C 1
ATOM 808 O O . LYS A 1 101 ? -28.387 -18.344 24.810 1.00 87.69 101 LYS A O 1
ATOM 813 N N . LEU A 1 102 ? -27.644 -16.730 23.443 1.00 82.50 102 LEU A N 1
ATOM 814 C CA . LEU A 1 102 ? -28.973 -16.239 23.075 1.00 82.50 102 LEU A CA 1
ATOM 815 C C . LEU A 1 102 ? -29.784 -17.311 22.327 1.00 82.50 102 LEU A C 1
ATOM 817 O O . LEU A 1 102 ? -30.957 -17.525 22.626 1.00 82.50 102 LEU A O 1
ATOM 821 N N . LYS A 1 103 ? -29.147 -18.028 21.389 1.00 82.94 103 LYS A N 1
ATOM 822 C CA . LYS A 1 103 ? -29.768 -19.146 20.656 1.00 82.94 103 LYS A CA 1
ATOM 823 C C . LYS A 1 103 ? -30.114 -20.323 21.569 1.00 82.94 103 LYS A C 1
ATOM 825 O O . LYS A 1 103 ? -31.148 -20.954 21.369 1.00 82.94 103 LYS A O 1
ATOM 830 N N . GLU A 1 104 ? -29.273 -20.627 22.552 1.00 78.56 104 GLU A N 1
ATOM 831 C CA . GLU A 1 104 ? -29.537 -21.671 23.553 1.00 78.56 104 GLU A CA 1
ATOM 832 C C . GLU A 1 104 ? -30.729 -21.305 24.445 1.00 78.56 104 GLU A C 1
ATOM 834 O O . GLU A 1 104 ? -31.642 -22.113 24.606 1.00 78.56 104 GLU A O 1
ATOM 839 N N . HIS A 1 105 ? -30.795 -20.060 24.927 1.00 70.56 105 HIS A N 1
ATOM 840 C CA . HIS A 1 105 ? -31.945 -19.563 25.688 1.00 70.56 105 HIS A CA 1
ATOM 841 C C . HIS A 1 105 ? -33.249 -19.606 24.883 1.00 70.56 105 HIS A C 1
ATOM 843 O O . HIS A 1 105 ? -34.277 -20.039 25.396 1.00 70.56 105 HIS A O 1
ATOM 849 N N . GLN A 1 106 ? -33.213 -19.210 23.607 1.00 74.50 106 GLN A N 1
ATOM 850 C CA . GLN A 1 106 ? -34.383 -19.280 22.724 1.00 74.50 106 GLN A CA 1
ATOM 851 C C . GLN A 1 106 ? -34.838 -20.719 22.450 1.00 74.50 106 GLN A C 1
ATOM 853 O O . GLN A 1 106 ? -36.033 -20.953 22.280 1.00 74.50 106 GLN A O 1
ATOM 858 N N . LYS A 1 107 ? -33.912 -21.687 22.406 1.00 70.56 107 LYS A N 1
ATOM 859 C CA . LYS A 1 107 ? -34.248 -23.115 22.286 1.00 70.56 107 LYS A CA 1
ATOM 860 C C . LYS A 1 107 ? -34.874 -23.661 23.566 1.00 70.56 107 LYS A C 1
ATOM 862 O O . LYS A 1 107 ? -35.844 -24.406 23.478 1.00 70.56 107 LYS A O 1
ATOM 867 N N . ASN A 1 108 ? -34.355 -23.273 24.728 1.00 66.50 108 ASN A N 1
ATOM 868 C CA . ASN A 1 108 ? -34.886 -23.715 26.016 1.00 66.50 108 ASN A CA 1
ATOM 869 C C . ASN A 1 108 ? -36.273 -23.120 26.302 1.00 66.50 108 ASN A C 1
ATOM 871 O O . ASN A 1 108 ? -37.146 -23.849 26.750 1.00 66.50 108 ASN A O 1
ATOM 875 N N . ASN A 1 109 ? -36.525 -21.859 25.932 1.00 62.12 109 ASN A N 1
ATOM 876 C CA . ASN A 1 109 ? -37.851 -21.229 26.048 1.00 62.12 109 ASN A CA 1
ATOM 877 C C . ASN A 1 109 ? -38.888 -21.735 25.022 1.00 62.12 109 ASN A C 1
ATOM 879 O O . ASN A 1 109 ? -40.051 -21.352 25.099 1.00 62.12 109 ASN A O 1
ATOM 883 N N . LYS A 1 110 ? -38.484 -22.547 24.034 1.00 58.22 110 LYS A N 1
ATOM 884 C CA . LYS A 1 110 ? -39.375 -23.150 23.024 1.00 58.22 110 LYS A CA 1
ATOM 885 C C . LYS A 1 110 ? -39.749 -24.605 23.318 1.00 58.22 110 LYS A C 1
ATOM 887 O O . LYS A 1 110 ? -40.492 -25.189 22.530 1.00 58.22 110 LYS A O 1
ATOM 892 N N . LYS A 1 111 ? -39.229 -25.208 24.392 1.00 51.09 111 LYS A N 1
ATOM 893 C CA . LYS A 1 111 ? -39.702 -26.518 24.850 1.00 51.09 111 LYS A CA 1
ATOM 894 C C . LYS A 1 111 ? -40.922 -26.310 25.764 1.00 51.09 111 LYS A C 1
ATOM 896 O O . LYS A 1 111 ? -40.774 -25.552 26.721 1.00 51.09 111 LYS A O 1
ATOM 901 N N . PRO A 1 112 ? -42.089 -26.900 25.439 1.00 56.91 112 PRO A N 1
ATOM 902 C CA . PRO A 1 112 ? -43.258 -26.902 26.316 1.00 56.91 112 PRO A CA 1
ATOM 903 C C . PRO A 1 112 ? -43.006 -27.709 27.594 1.00 56.91 112 PRO A C 1
ATOM 905 O O . PRO A 1 112 ? -42.151 -28.628 27.554 1.00 56.91 112 PRO A O 1
#

Secondary structure (DSSP, 8-state):
----------HHHHHHHHHHHHH-HHHHHHHHHHHHHHHHHHHHHHHTT-SS----TTSSPPPHHHHHHHHHHHHHHHHH--TTSHHHHHHHHHHHHHHHHHHHHHHHTT--

Radius of gyration: 22.86 Å; chains: 1; bounding box: 65×42×46 Å

Foldseek 3Di:
DDPDDPPPDDPLLVQLQVVCVVCDLVSLVVVLVVLVVVLVVVQVVVVVVDDPDRDDSVNDDDDPCSVSSNSSSVSNNVVPPPCPDPVNVVVVVVVVVVVVVVVVVVVVVPDD